Protein AF-A0A5Y9KE41-F1 (afdb_monomer_lite)

Foldseek 3Di:
DKFAADLQLAGDDPPPHQAIEDEDQDDVVLVVVCVVCVPPPQEWEEEEPDPPTRHYDPDLVVCNVDDRHRYYYYHDDPVRNCVVRHDPVPCPPPPD

Organism: Campylobacter jejuni (NCBI:txid197)

Secondary structure (DSSP, 8-state):
-EEEE-TTS-EE-TTS-SEEEEEESSHHHHHHHHHHHTTSTTEEEEEET-SSSSEEESSGGGGGG--S-SEEEEE--HHHHHHHHS-GGG------

pLDDT: mean 87.19, std 11.64, range [47.09, 95.25]

Sequence (96 aa):
KIYFIDDKFEITPFGSSSQAFIVSNNQNTFEFWKEKFKNIKDFKIASKNSLFCDFSYNQLSDLRKLKNFKYCLILENYDIFEQEFENKENQTPSLF

Radius of gyration: 13.75 Å; chains: 1; bounding box: 44×30×34 Å

Structure (mmCIF, N/CA/C/O backbone):
data_AF-A0A5Y9KE41-F1
#
_entry.id   AF-A0A5Y9KE41-F1
#
loop_
_atom_site.group_PDB
_atom_site.id
_atom_site.type_symbol
_atom_site.label_atom_id
_atom_site.label_alt_id
_atom_site.label_comp_id
_atom_site.label_asym_id
_atom_site.label_entity_id
_atom_site.label_seq_id
_atom_site.pdbx_PDB_ins_code
_atom_site.Cartn_x
_atom_site.Cartn_y
_atom_site.Cartn_z
_atom_site.occupancy
_atom_site.B_iso_or_equiv
_atom_site.auth_seq_id
_atom_site.auth_comp_id
_atom_site.auth_asym_id
_atom_site.auth_atom_id
_atom_site.pdbx_PDB_model_num
ATOM 1 N N . LYS A 1 1 ? 2.423 8.244 -7.090 1.00 92.12 1 LYS A N 1
ATOM 2 C CA . LYS A 1 1 ? 2.462 7.210 -8.154 1.00 92.12 1 LYS A CA 1
ATOM 3 C C . LYS A 1 1 ? 1.558 6.040 -7.761 1.00 92.12 1 LYS A C 1
ATOM 5 O O . LYS A 1 1 ? 1.227 5.931 -6.587 1.00 92.12 1 LYS A O 1
ATOM 10 N N . ILE A 1 2 ? 1.127 5.213 -8.714 1.00 92.50 2 ILE A N 1
ATOM 11 C CA . ILE A 1 2 ? 0.331 4.005 -8.440 1.00 92.50 2 ILE A CA 1
ATOM 12 C C . ILE A 1 2 ? 1.176 2.794 -8.829 1.00 92.50 2 ILE A C 1
ATOM 14 O O . ILE A 1 2 ? 1.699 2.770 -9.940 1.00 92.50 2 ILE A O 1
ATOM 18 N N . TYR A 1 3 ? 1.283 1.818 -7.933 1.00 93.56 3 TYR A N 1
ATOM 19 C CA . TYR A 1 3 ? 2.018 0.574 -8.150 1.00 93.56 3 TYR A CA 1
ATOM 20 C C . TYR A 1 3 ? 1.071 -0.605 -7.998 1.00 93.56 3 TYR A C 1
ATOM 22 O O . TYR A 1 3 ? 0.386 -0.714 -6.983 1.00 93.56 3 TYR A O 1
ATOM 30 N N . PHE A 1 4 ? 1.031 -1.476 -9.001 1.00 93.12 4 PHE A N 1
ATOM 31 C CA . PHE A 1 4 ? 0.309 -2.742 -8.921 1.00 93.12 4 PHE A CA 1
ATOM 32 C C . PHE A 1 4 ? 1.200 -3.748 -8.224 1.00 93.12 4 PHE A C 1
ATOM 34 O O . PHE A 1 4 ? 2.396 -3.796 -8.505 1.00 93.12 4 PHE A O 1
ATOM 41 N N . ILE A 1 5 ? 0.631 -4.505 -7.296 1.00 92.00 5 ILE A N 1
ATOM 42 C CA . ILE A 1 5 ? 1.401 -5.387 -6.426 1.00 92.00 5 ILE A CA 1
ATOM 43 C C . ILE A 1 5 ? 0.797 -6.785 -6.455 1.00 92.00 5 ILE A C 1
ATOM 45 O O . ILE A 1 5 ? -0.419 -6.914 -6.351 1.00 92.00 5 ILE A O 1
ATOM 49 N N . ASP A 1 6 ? 1.621 -7.810 -6.648 1.00 90.50 6 ASP A N 1
ATOM 50 C CA . ASP A 1 6 ? 1.179 -9.208 -6.671 1.00 90.50 6 ASP A CA 1
ATOM 51 C C . ASP A 1 6 ? 1.015 -9.819 -5.266 1.00 90.50 6 ASP A C 1
ATOM 53 O O . ASP A 1 6 ? 1.233 -9.170 -4.241 1.00 90.50 6 ASP A O 1
ATOM 57 N N . ASP A 1 7 ? 0.666 -11.106 -5.216 1.00 86.31 7 ASP A N 1
ATOM 58 C CA . ASP A 1 7 ? 0.480 -11.848 -3.964 1.00 86.31 7 ASP A CA 1
ATOM 59 C C . ASP A 1 7 ? 1.778 -11.997 -3.140 1.00 86.31 7 ASP A C 1
ATOM 61 O O . ASP A 1 7 ? 1.722 -12.288 -1.942 1.00 86.31 7 ASP A O 1
ATOM 65 N N . LYS A 1 8 ? 2.955 -11.795 -3.753 1.00 88.12 8 LYS A N 1
ATOM 66 C CA . LYS A 1 8 ? 4.262 -11.779 -3.072 1.00 88.12 8 LYS A CA 1
ATOM 67 C C . LYS A 1 8 ? 4.638 -10.391 -2.555 1.00 88.12 8 LYS A C 1
ATOM 69 O O . LYS A 1 8 ? 5.682 -10.231 -1.917 1.00 88.12 8 LYS A O 1
ATOM 74 N N . PHE A 1 9 ? 3.785 -9.397 -2.774 1.00 88.81 9 PHE A N 1
ATOM 75 C CA . PHE A 1 9 ? 4.071 -7.998 -2.514 1.00 88.81 9 PHE A CA 1
ATOM 76 C C . PHE A 1 9 ? 5.225 -7.440 -3.356 1.00 88.81 9 PHE A C 1
ATOM 78 O O . PHE A 1 9 ? 6.065 -6.693 -2.858 1.00 88.81 9 PHE A O 1
ATOM 85 N N . GLU A 1 10 ? 5.294 -7.812 -4.628 1.00 91.69 10 GLU A N 1
ATOM 86 C CA . GLU A 1 10 ? 6.258 -7.268 -5.582 1.00 91.69 10 GLU A CA 1
ATOM 87 C C . GLU A 1 10 ? 5.560 -6.358 -6.595 1.00 91.69 10 GLU A C 1
ATOM 89 O O . GLU A 1 10 ? 4.421 -6.605 -7.001 1.00 91.69 10 GLU A O 1
ATOM 94 N N . ILE A 1 11 ? 6.232 -5.277 -6.999 1.00 92.38 11 ILE A N 1
ATOM 95 C CA . ILE A 1 11 ? 5.724 -4.365 -8.027 1.00 92.38 11 ILE A CA 1
ATOM 96 C C . ILE A 1 11 ? 5.631 -5.118 -9.357 1.00 92.38 11 ILE A C 1
ATOM 98 O O . ILE A 1 1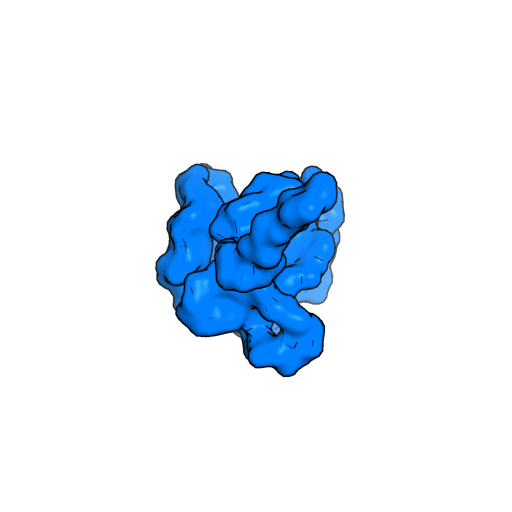1 ? 6.601 -5.710 -9.829 1.00 92.38 11 ILE A O 1
ATOM 102 N N . THR A 1 12 ? 4.461 -5.049 -9.986 1.00 91.69 12 THR A N 1
ATOM 103 C CA . THR A 1 12 ? 4.155 -5.712 -11.256 1.00 91.69 12 THR A CA 1
ATOM 104 C C . THR A 1 12 ? 3.610 -4.734 -12.299 1.00 91.69 12 THR A C 1
ATOM 106 O O . THR A 1 12 ? 3.205 -3.614 -11.962 1.00 91.69 12 THR A O 1
ATOM 109 N N . PRO A 1 13 ? 3.604 -5.120 -13.591 1.00 88.44 13 PRO A N 1
ATOM 110 C CA . PRO A 1 13 ? 3.052 -4.285 -14.652 1.00 88.44 13 PRO A CA 1
ATOM 111 C C . PRO A 1 13 ? 1.575 -3.925 -14.443 1.00 88.44 13 PRO A C 1
ATOM 113 O O . PRO A 1 13 ? 0.811 -4.631 -13.781 1.00 88.44 13 PRO A O 1
ATOM 116 N N . PHE A 1 14 ? 1.161 -2.817 -15.059 1.00 86.50 14 PHE A N 1
ATOM 117 C CA . PHE A 1 14 ? -0.217 -2.332 -15.016 1.00 86.50 14 PHE A CA 1
ATOM 118 C C . PHE A 1 14 ? -1.217 -3.417 -15.442 1.00 86.50 14 PHE A C 1
ATOM 120 O O . PHE A 1 14 ? -1.092 -3.997 -16.519 1.00 86.50 14 PHE A O 1
ATOM 127 N N . GLY A 1 15 ? -2.240 -3.645 -14.614 1.00 80.00 15 GLY A N 1
ATOM 128 C CA . GLY A 1 15 ? -3.319 -4.595 -14.901 1.00 80.00 15 GLY A CA 1
ATOM 129 C C . GLY A 1 15 ? -2.995 -6.061 -14.600 1.00 80.00 15 GLY A C 1
ATOM 130 O O . GLY A 1 15 ? -3.899 -6.889 -14.671 1.00 80.00 15 GLY A O 1
ATOM 131 N N . SER A 1 16 ? -1.757 -6.381 -14.211 1.00 84.44 16 SER A N 1
ATOM 132 C CA . SER A 1 16 ? -1.348 -7.750 -13.861 1.00 84.44 16 SER A CA 1
ATOM 133 C C . SER A 1 16 ? -1.797 -8.188 -12.465 1.00 84.44 16 SER A C 1
ATOM 135 O O . SER A 1 16 ? -1.779 -9.378 -12.167 1.00 84.44 16 SER A O 1
ATOM 137 N N . SER A 1 17 ? -2.219 -7.246 -11.615 1.00 88.75 17 SER A N 1
ATOM 138 C CA . SER A 1 17 ? -2.753 -7.532 -10.283 1.00 88.75 17 SER A CA 1
ATOM 139 C C . SER A 1 17 ? -4.049 -6.775 -10.001 1.00 88.75 17 SER A C 1
ATOM 141 O O . SER A 1 17 ? -4.314 -5.696 -10.536 1.00 88.75 17 SER A O 1
ATOM 143 N N . SER A 1 18 ? -4.855 -7.360 -9.117 1.00 87.12 18 SER A N 1
ATOM 144 C CA . SER A 1 18 ? -6.069 -6.755 -8.571 1.00 87.12 18 SER A CA 1
ATOM 145 C C . SER A 1 18 ? -5.797 -5.743 -7.451 1.00 87.12 18 SER A C 1
ATOM 147 O O . SER A 1 18 ? -6.683 -4.940 -7.152 1.00 87.12 18 SER A O 1
ATOM 149 N N . GLN A 1 19 ? -4.595 -5.761 -6.862 1.00 93.69 19 GLN A N 1
ATOM 150 C CA . GLN A 1 19 ? -4.197 -4.898 -5.752 1.00 93.69 19 GLN A CA 1
ATOM 151 C C . GLN A 1 19 ? -3.225 -3.811 -6.208 1.00 93.69 19 GLN A C 1
ATOM 153 O O . GLN A 1 19 ? -2.332 -4.050 -7.025 1.00 93.69 19 GLN A O 1
ATOM 158 N N . ALA A 1 20 ? -3.381 -2.607 -5.655 1.00 94.25 20 ALA A N 1
ATOM 159 C CA . ALA A 1 20 ? -2.469 -1.506 -5.925 1.00 94.25 20 ALA A CA 1
ATOM 160 C C . ALA A 1 20 ? -2.224 -0.609 -4.707 1.00 94.25 20 ALA A C 1
ATOM 162 O O . ALA A 1 20 ? -3.137 -0.306 -3.933 1.00 94.25 20 ALA A O 1
ATOM 163 N N . PHE A 1 21 ? -0.992 -0.119 -4.596 1.00 94.38 21 PHE A N 1
ATOM 164 C CA . PHE A 1 21 ? -0.621 0.960 -3.693 1.00 94.38 21 PHE A CA 1
ATOM 165 C C . PHE A 1 21 ? -0.653 2.293 -4.427 1.00 94.38 21 PHE A C 1
ATOM 167 O O . PHE A 1 21 ? -0.043 2.472 -5.481 1.00 94.38 21 PHE A O 1
ATOM 174 N N . ILE A 1 22 ? -1.354 3.252 -3.841 1.00 94.75 22 ILE A N 1
ATOM 175 C CA . ILE A 1 22 ? -1.337 4.649 -4.244 1.00 94.75 22 ILE A CA 1
ATOM 176 C C . ILE A 1 22 ? -0.354 5.334 -3.303 1.00 94.75 22 ILE A C 1
ATOM 178 O O . ILE A 1 22 ? -0.639 5.536 -2.128 1.00 94.75 22 ILE A O 1
ATOM 182 N N . VAL A 1 23 ? 0.822 5.671 -3.810 1.00 95.06 23 VAL A N 1
ATOM 183 C CA . VAL A 1 23 ? 1.867 6.331 -3.028 1.00 95.06 23 VAL A CA 1
ATOM 184 C C . VAL A 1 23 ? 1.784 7.821 -3.304 1.00 95.06 23 VAL A C 1
ATOM 186 O O . VAL A 1 23 ? 1.823 8.250 -4.462 1.00 95.06 23 VAL A O 1
ATOM 189 N N . SER A 1 24 ? 1.675 8.616 -2.251 1.00 94.25 24 SER A N 1
ATOM 190 C CA . SER A 1 24 ? 1.866 10.062 -2.295 1.00 94.25 24 SER A CA 1
ATOM 191 C C . SER A 1 24 ? 3.156 10.399 -1.563 1.00 94.25 24 SER A C 1
ATOM 193 O O . SER A 1 24 ? 3.392 9.870 -0.486 1.00 94.25 24 SER A O 1
ATOM 195 N N . ASN A 1 25 ? 3.967 11.302 -2.108 1.00 93.06 25 ASN A N 1
ATOM 196 C CA . ASN A 1 25 ? 5.178 11.790 -1.442 1.00 93.06 25 ASN A CA 1
ATOM 197 C C . ASN A 1 25 ? 4.971 13.124 -0.704 1.00 93.06 25 ASN A C 1
ATOM 199 O O . ASN A 1 25 ? 5.926 13.692 -0.183 1.00 93.06 25 ASN A O 1
ATOM 203 N N . ASN A 1 26 ? 3.747 13.660 -0.691 1.00 93.38 26 ASN A N 1
ATOM 204 C CA . ASN A 1 26 ? 3.421 14.892 0.020 1.00 93.38 26 ASN A CA 1
ATOM 205 C C . ASN A 1 26 ? 2.043 14.810 0.697 1.00 93.38 26 ASN A C 1
ATOM 207 O O . ASN A 1 26 ? 1.140 14.109 0.222 1.00 93.38 26 ASN A O 1
ATOM 211 N N . GLN A 1 27 ? 1.889 15.557 1.795 1.00 91.56 27 GLN A N 1
ATOM 212 C CA . GLN A 1 27 ? 0.684 15.531 2.627 1.00 91.56 27 GLN A CA 1
ATOM 213 C C . GLN A 1 27 ? -0.555 16.046 1.887 1.00 91.56 27 GLN A C 1
ATOM 215 O O . GLN A 1 27 ? -1.623 15.453 1.991 1.00 91.56 27 GLN A O 1
ATOM 220 N N . ASN A 1 28 ? -0.427 17.126 1.113 1.00 93.81 28 ASN A N 1
ATOM 221 C CA . ASN A 1 28 ? -1.570 17.764 0.454 1.00 93.81 28 ASN A CA 1
ATOM 222 C C . ASN A 1 28 ? -2.229 16.828 -0.568 1.00 93.81 28 ASN A C 1
ATOM 224 O O . ASN A 1 28 ? -3.446 16.667 -0.595 1.00 93.81 28 ASN A O 1
ATOM 228 N N . THR A 1 29 ? -1.416 16.170 -1.392 1.00 92.31 29 THR A N 1
ATOM 229 C CA . THR A 1 29 ? -1.854 15.162 -2.356 1.00 92.31 29 THR A CA 1
ATOM 230 C C . THR A 1 29 ? -2.404 13.928 -1.645 1.00 92.31 29 THR A C 1
ATOM 232 O O . THR A 1 29 ? -3.393 13.363 -2.104 1.00 92.31 29 THR A O 1
ATOM 235 N N . PHE A 1 30 ? -1.820 13.533 -0.511 1.00 93.31 30 PHE A N 1
ATOM 236 C CA . PHE A 1 30 ? -2.333 12.422 0.287 1.00 93.31 30 PHE A CA 1
ATOM 237 C C . PHE A 1 30 ? -3.745 12.708 0.818 1.00 93.31 30 PHE A C 1
ATOM 239 O O . PHE A 1 30 ? -4.655 11.925 0.556 1.00 93.31 30 PHE A O 1
ATOM 246 N N . GLU A 1 31 ? -3.965 13.849 1.480 1.00 92.81 31 GLU A N 1
ATOM 247 C CA . GLU A 1 31 ? -5.294 14.225 1.988 1.00 92.81 31 GLU A CA 1
ATOM 248 C C . GLU A 1 31 ? -6.313 14.404 0.852 1.00 92.81 31 GLU A C 1
ATOM 250 O O . GLU A 1 31 ? -7.460 13.973 0.973 1.00 92.81 31 GLU A O 1
ATOM 255 N N . PHE A 1 32 ? -5.893 14.957 -0.293 1.00 93.31 32 PHE A N 1
ATOM 256 C CA . PHE A 1 32 ? -6.750 15.065 -1.475 1.00 93.31 32 PHE A CA 1
ATOM 257 C C . PHE A 1 32 ? -7.263 13.695 -1.943 1.00 93.31 32 PHE A C 1
ATOM 259 O O . PHE A 1 32 ? -8.467 13.517 -2.141 1.00 93.31 32 PHE A O 1
ATOM 266 N N . TRP A 1 33 ? -6.372 12.712 -2.110 1.00 92.19 33 TRP A N 1
ATOM 267 C CA . TRP A 1 33 ? -6.767 11.373 -2.556 1.00 92.19 33 TRP A CA 1
ATOM 268 C C . TRP A 1 33 ? -7.576 10.624 -1.507 1.00 92.19 33 TRP A C 1
ATOM 270 O O . TRP A 1 33 ? -8.546 9.951 -1.855 1.00 92.19 33 TRP A O 1
ATOM 280 N N . LYS A 1 34 ? -7.217 10.781 -0.233 1.00 92.00 34 LYS A N 1
ATOM 281 C CA . LYS A 1 34 ? -7.952 10.223 0.899 1.00 92.00 34 LYS A CA 1
ATOM 282 C C . LYS A 1 34 ? -9.416 10.662 0.881 1.00 92.00 34 LYS A C 1
ATOM 284 O O . LYS A 1 34 ? -10.303 9.813 0.915 1.00 92.00 34 LYS A O 1
ATOM 289 N N . GLU A 1 35 ? -9.679 11.958 0.728 1.00 92.31 35 GLU A N 1
ATOM 290 C CA . GLU A 1 35 ? -11.050 12.471 0.626 1.00 92.31 35 GLU A CA 1
ATOM 291 C C . GLU A 1 35 ? -11.753 12.038 -0.662 1.00 92.31 35 GLU A C 1
ATOM 293 O O . GLU A 1 35 ? -12.942 11.709 -0.645 1.00 92.31 35 GLU A O 1
ATOM 298 N N . LYS A 1 36 ? -11.034 12.008 -1.789 1.00 92.94 36 LYS A N 1
ATOM 299 C CA . LYS A 1 36 ? -11.615 11.645 -3.087 1.00 92.94 36 LYS A CA 1
ATOM 300 C C . LYS A 1 36 ? -12.051 10.181 -3.147 1.00 92.94 36 LYS A C 1
ATOM 302 O O . LYS A 1 36 ? -13.042 9.871 -3.807 1.00 92.94 36 LYS A O 1
ATOM 307 N N . PHE A 1 37 ? -11.323 9.295 -2.472 1.00 90.94 37 PHE A N 1
ATOM 308 C CA . PHE A 1 37 ? -11.506 7.846 -2.554 1.00 90.94 37 PHE A CA 1
ATOM 309 C C . PHE A 1 37 ? -12.176 7.214 -1.334 1.00 90.94 37 PHE A C 1
ATOM 311 O O . PHE A 1 37 ? -12.401 6.007 -1.340 1.00 90.94 37 PHE A O 1
ATOM 318 N N . LYS A 1 38 ? -12.597 8.003 -0.339 1.00 87.56 38 LYS A N 1
ATOM 319 C CA . LYS A 1 38 ? -13.237 7.503 0.892 1.00 87.56 38 LYS A CA 1
ATOM 320 C C . LYS A 1 38 ? -14.441 6.571 0.691 1.00 87.56 38 LYS A C 1
ATOM 322 O O . LYS A 1 38 ? -14.726 5.758 1.558 1.00 87.56 38 LYS A O 1
ATOM 327 N N . ASN A 1 39 ? -15.137 6.676 -0.443 1.00 89.88 39 ASN A N 1
ATOM 328 C CA . ASN A 1 39 ? -16.319 5.865 -0.764 1.00 89.88 39 ASN A CA 1
ATOM 329 C C . ASN A 1 39 ? -16.029 4.710 -1.740 1.00 89.88 39 ASN A C 1
ATOM 331 O O . ASN A 1 39 ? -16.957 4.044 -2.198 1.00 89.88 39 ASN A O 1
ATOM 335 N N . ILE A 1 40 ? -14.766 4.484 -2.110 1.00 91.38 40 ILE A N 1
ATOM 336 C CA . ILE A 1 40 ? -14.390 3.367 -2.977 1.00 91.38 40 ILE A CA 1
ATOM 337 C C . ILE A 1 40 ? -14.352 2.085 -2.147 1.00 91.38 40 ILE A C 1
ATOM 339 O O . ILE A 1 40 ? -13.723 2.017 -1.092 1.00 91.38 40 ILE A O 1
ATOM 343 N N . LYS A 1 41 ? -15.020 1.042 -2.644 1.00 89.06 41 LYS A N 1
ATOM 344 C CA . LYS A 1 41 ? -15.012 -0.276 -2.009 1.00 89.06 41 LYS A CA 1
ATOM 345 C C . LYS A 1 41 ? -13.584 -0.829 -1.938 1.00 89.06 41 LYS A C 1
ATOM 347 O O . LYS A 1 41 ? -12.847 -0.764 -2.920 1.00 89.06 41 LYS A O 1
ATOM 352 N N . ASP A 1 42 ? -13.229 -1.396 -0.786 1.00 90.50 42 ASP A N 1
ATOM 353 C CA . ASP A 1 42 ? -11.919 -2.003 -0.513 1.00 90.50 42 ASP A CA 1
ATOM 354 C C . ASP A 1 42 ? -10.736 -1.021 -0.663 1.00 90.50 42 ASP A C 1
ATOM 356 O O . ASP A 1 42 ? -9.587 -1.437 -0.843 1.00 90.50 42 ASP A O 1
ATOM 360 N N . PHE A 1 43 ? -11.018 0.285 -0.577 1.00 93.69 43 PHE A N 1
ATOM 361 C CA . PHE A 1 43 ? -10.016 1.327 -0.394 1.00 93.69 43 PHE A CA 1
ATOM 362 C C . PHE A 1 43 ? -9.603 1.393 1.076 1.00 93.69 43 PHE A C 1
ATOM 364 O O . PHE A 1 43 ? -10.443 1.362 1.977 1.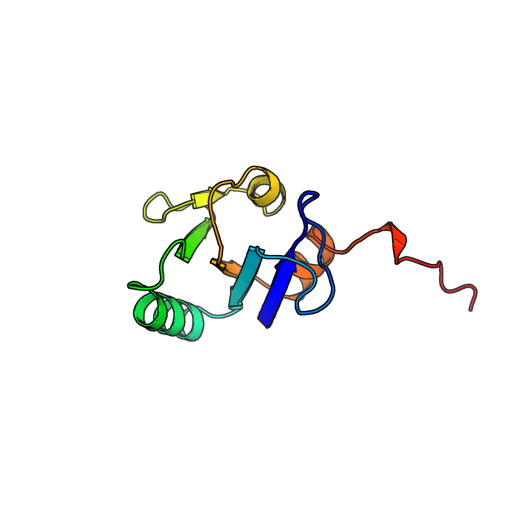00 93.69 43 PHE A O 1
ATOM 371 N N . LYS A 1 44 ? -8.295 1.453 1.305 1.00 94.31 44 LYS A N 1
ATOM 372 C CA . LYS A 1 44 ? -7.676 1.435 2.626 1.00 94.31 44 LYS A CA 1
ATOM 373 C C . LYS A 1 44 ? -6.599 2.496 2.715 1.00 94.31 44 LYS A C 1
ATOM 375 O O . LYS A 1 44 ? -5.943 2.810 1.725 1.00 94.31 44 LYS A O 1
ATOM 380 N N . ILE A 1 45 ? -6.391 3.026 3.908 1.00 93.69 45 ILE A N 1
ATOM 381 C CA . ILE A 1 45 ? -5.344 4.006 4.176 1.00 93.69 45 ILE A CA 1
ATOM 382 C C . ILE A 1 45 ? -4.330 3.360 5.109 1.00 93.69 45 ILE A C 1
ATOM 384 O O . ILE A 1 45 ? -4.707 2.905 6.191 1.00 93.69 45 ILE A O 1
ATOM 388 N N . ALA A 1 46 ? -3.057 3.347 4.714 1.00 93.31 46 ALA A N 1
ATOM 389 C CA . ALA A 1 46 ? -1.979 2.974 5.617 1.00 93.31 46 ALA A CA 1
ATOM 390 C C . ALA A 1 46 ? -1.149 4.195 6.006 1.00 93.31 46 ALA A C 1
ATOM 392 O O . ALA A 1 46 ? -0.835 5.048 5.174 1.00 93.31 46 ALA A O 1
ATOM 393 N N . SER A 1 47 ? -0.790 4.276 7.284 1.00 90.62 47 SER A N 1
ATOM 394 C CA . SER A 1 47 ? 0.007 5.376 7.811 1.00 90.62 47 SER A CA 1
ATOM 395 C C . SER A 1 47 ? 1.085 4.865 8.748 1.00 90.62 47 SER A C 1
ATOM 397 O O . SER A 1 47 ? 0.860 4.001 9.596 1.00 90.62 47 SER A O 1
ATOM 399 N N . LYS A 1 48 ? 2.262 5.471 8.624 1.00 89.56 48 LYS A N 1
ATOM 400 C CA . LYS A 1 48 ? 3.407 5.162 9.466 1.00 89.56 48 LYS A CA 1
ATOM 401 C C . LYS A 1 48 ? 3.151 5.627 10.897 1.00 89.56 48 LYS A C 1
ATOM 403 O O . LYS A 1 48 ? 2.787 6.786 11.096 1.00 89.56 48 LYS A O 1
ATOM 408 N N . ASN A 1 49 ? 3.343 4.746 11.876 1.00 85.44 49 ASN A N 1
ATOM 409 C CA . ASN A 1 49 ? 3.229 5.037 13.312 1.00 85.44 49 ASN A CA 1
ATOM 410 C C . ASN A 1 49 ? 1.909 5.720 13.739 1.00 85.44 49 ASN A C 1
ATOM 412 O O . ASN A 1 49 ? 1.891 6.465 14.718 1.00 85.44 49 ASN A O 1
ATOM 416 N N . SER A 1 50 ? 0.803 5.506 13.018 1.00 84.88 50 SER A N 1
ATOM 417 C CA . SER A 1 50 ? -0.475 6.167 13.307 1.00 84.88 50 SER A CA 1
ATOM 418 C C . SER A 1 50 ? -1.586 5.152 13.506 1.00 84.88 50 SER A C 1
ATOM 420 O O . SER A 1 50 ? -1.803 4.275 12.678 1.00 84.88 50 SER A O 1
ATOM 422 N N . LEU A 1 51 ? -2.337 5.308 14.594 1.00 78.00 51 LEU A N 1
ATOM 423 C CA . LEU A 1 51 ? -3.505 4.478 14.901 1.00 78.00 51 LEU A CA 1
ATOM 424 C C . LEU A 1 51 ? -4.788 4.985 14.224 1.00 78.00 51 LEU A C 1
ATOM 426 O O . LEU A 1 51 ? -5.807 4.305 14.253 1.00 78.00 51 LEU A O 1
ATOM 430 N N . PHE A 1 52 ? -4.746 6.165 13.601 1.00 80.69 52 PHE A N 1
ATOM 431 C CA . PHE A 1 52 ? -5.897 6.795 12.949 1.00 80.69 52 PHE A CA 1
ATOM 432 C C . PHE A 1 52 ? -5.949 6.473 11.447 1.00 80.69 52 PHE A C 1
ATOM 434 O O . PHE A 1 52 ? -6.116 7.363 10.612 1.00 80.69 52 PHE A O 1
ATOM 441 N N . CYS A 1 53 ? -5.752 5.205 11.089 1.00 86.00 53 CYS A N 1
ATOM 442 C CA . CYS A 1 53 ? -5.822 4.708 9.714 1.00 86.00 53 CYS A CA 1
ATOM 443 C C . CYS A 1 53 ? -6.313 3.253 9.690 1.00 86.00 53 CYS A C 1
ATOM 445 O O . CYS A 1 53 ? -6.422 2.623 10.741 1.00 86.00 53 CYS A O 1
ATOM 447 N N . ASP A 1 54 ? -6.623 2.713 8.509 1.00 89.19 54 ASP A N 1
ATOM 448 C CA . ASP A 1 54 ? -7.005 1.301 8.396 1.00 89.19 54 AS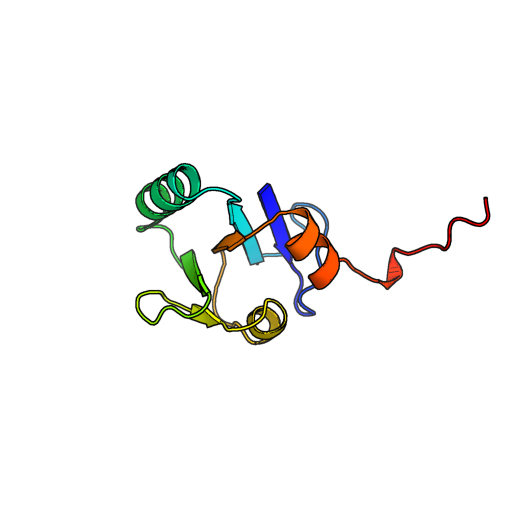P A CA 1
ATOM 449 C C . ASP A 1 54 ? -5.834 0.369 8.735 1.00 89.19 54 ASP A C 1
ATOM 451 O O . ASP A 1 54 ? -6.040 -0.701 9.308 1.00 89.19 54 ASP A O 1
ATOM 455 N N . PHE A 1 55 ? -4.611 0.772 8.373 1.00 90.44 55 PHE A N 1
ATOM 456 C CA . PHE A 1 55 ? -3.405 -0.029 8.542 1.00 90.44 55 PHE A CA 1
ATOM 457 C C . PHE A 1 55 ? -2.233 0.793 9.080 1.00 90.44 55 PHE A C 1
ATOM 459 O O . PHE A 1 55 ? -1.627 1.595 8.371 1.00 90.44 55 PHE A O 1
ATOM 466 N N . SER A 1 56 ? -1.862 0.550 10.332 1.00 91.62 56 SER A N 1
ATOM 467 C CA . SER A 1 56 ? -0.635 1.114 10.894 1.00 91.62 56 SER A CA 1
A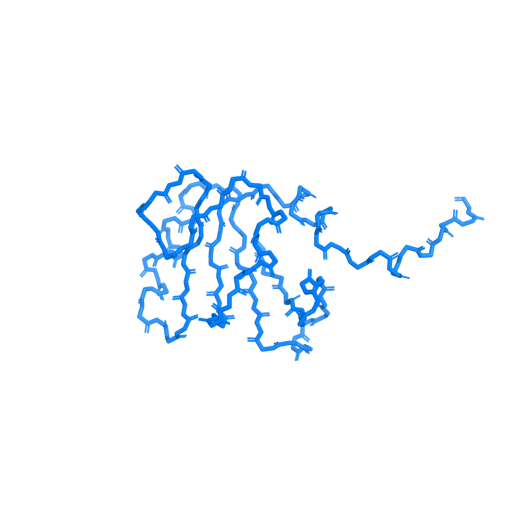TOM 468 C C . SER A 1 56 ? 0.568 0.249 10.523 1.00 91.62 56 SER A C 1
ATOM 470 O O . SER A 1 56 ? 0.484 -0.980 10.567 1.00 91.62 56 SER A O 1
ATOM 472 N N . TYR A 1 57 ? 1.691 0.879 10.187 1.00 91.88 57 TYR A N 1
ATOM 473 C CA . TYR A 1 57 ? 2.964 0.198 9.951 1.00 91.88 57 TYR A CA 1
ATOM 474 C C . TYR A 1 57 ? 4.128 0.982 10.560 1.00 91.88 57 TYR A C 1
ATOM 476 O O . TYR A 1 57 ? 4.071 2.208 10.664 1.00 91.88 57 TYR A O 1
ATOM 484 N N . ASN A 1 58 ? 5.199 0.286 10.945 1.00 89.88 58 ASN A N 1
ATOM 485 C CA . ASN A 1 58 ? 6.415 0.927 11.455 1.00 89.88 58 ASN A CA 1
ATOM 486 C C . ASN A 1 58 ? 7.482 1.002 10.357 1.00 89.88 58 ASN A C 1
ATOM 488 O O . ASN A 1 58 ? 8.168 2.015 10.197 1.00 89.88 58 ASN A O 1
ATOM 492 N N . GLN A 1 59 ? 7.595 -0.071 9.573 1.00 91.75 59 GLN A N 1
ATOM 493 C CA . GLN A 1 59 ? 8.493 -0.192 8.429 1.00 91.75 59 GLN A CA 1
ATOM 494 C C . GLN A 1 59 ? 7.691 -0.553 7.177 1.00 91.75 59 GLN A C 1
ATOM 496 O O . GLN A 1 59 ? 6.634 -1.169 7.278 1.00 91.75 59 GLN A O 1
ATOM 501 N N . LEU A 1 60 ? 8.177 -0.181 5.990 1.00 91.62 60 LEU A N 1
ATOM 502 C CA . LEU A 1 60 ? 7.490 -0.514 4.736 1.00 91.62 60 LEU A CA 1
ATOM 503 C C . LEU A 1 60 ? 7.303 -2.029 4.573 1.00 91.62 60 LEU A C 1
ATOM 505 O O . LEU A 1 60 ? 6.240 -2.465 4.151 1.00 91.62 60 LEU A O 1
ATOM 509 N N . SER A 1 61 ? 8.269 -2.837 5.007 1.00 90.00 61 SER A N 1
ATOM 510 C CA . SER A 1 61 ? 8.183 -4.302 5.009 1.00 90.00 61 SER A CA 1
ATOM 511 C C . SER A 1 61 ? 6.952 -4.854 5.748 1.00 90.00 61 SER A C 1
ATOM 513 O O . SER A 1 61 ? 6.445 -5.920 5.391 1.00 90.00 61 SER A O 1
ATOM 515 N N . ASP A 1 62 ? 6.406 -4.129 6.733 1.00 90.56 62 ASP A N 1
ATOM 516 C CA . ASP A 1 62 ? 5.168 -4.515 7.417 1.00 90.56 62 ASP A CA 1
ATOM 517 C C . ASP A 1 62 ? 3.949 -4.464 6.489 1.00 90.56 62 ASP A C 1
ATOM 519 O O . ASP A 1 62 ? 2.989 -5.207 6.712 1.00 90.56 62 ASP A O 1
ATOM 523 N N . LEU A 1 63 ? 3.992 -3.665 5.414 1.00 90.81 63 LEU A N 1
ATOM 524 C CA . LEU A 1 63 ? 2.916 -3.609 4.426 1.00 90.81 63 LEU A CA 1
ATOM 525 C C . LEU A 1 63 ? 2.707 -4.963 3.727 1.00 90.81 63 LEU A C 1
ATOM 527 O O . LEU A 1 63 ? 1.598 -5.248 3.291 1.00 90.81 63 LEU A O 1
ATOM 531 N N . ARG A 1 64 ? 3.721 -5.844 3.696 1.00 89.56 64 ARG A N 1
A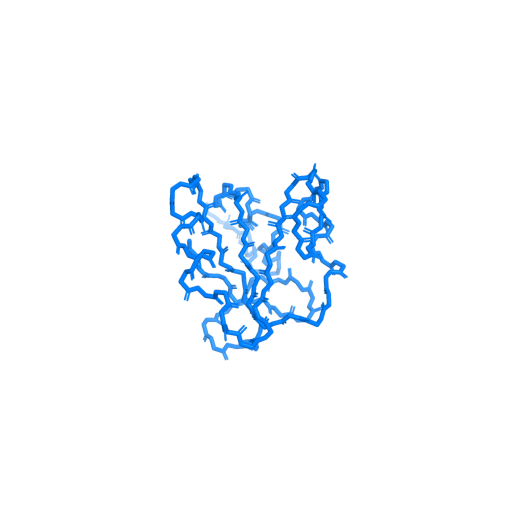TOM 532 C CA . ARG A 1 64 ? 3.613 -7.213 3.148 1.00 89.56 64 ARG A CA 1
ATOM 533 C C . ARG A 1 64 ? 2.644 -8.107 3.923 1.00 89.56 64 ARG A C 1
ATOM 535 O O . ARG A 1 64 ? 2.237 -9.161 3.447 1.00 89.56 64 ARG A O 1
ATOM 542 N N . LYS A 1 65 ? 2.288 -7.711 5.147 1.00 87.50 65 LYS A N 1
ATOM 543 C CA . LYS A 1 65 ? 1.338 -8.431 6.004 1.00 87.50 65 LYS A CA 1
ATOM 544 C C . LYS A 1 65 ? -0.100 -7.965 5.781 1.00 87.50 65 LYS A C 1
ATOM 546 O O . LYS A 1 65 ? -1.017 -8.569 6.341 1.00 87.50 65 LYS A O 1
ATOM 551 N N . LEU A 1 66 ? -0.307 -6.896 5.006 1.00 87.62 66 LEU A N 1
ATOM 552 C CA . LEU A 1 66 ? -1.635 -6.364 4.737 1.00 87.62 66 LEU A CA 1
ATOM 553 C C . LEU A 1 66 ? -2.450 -7.362 3.924 1.00 87.62 66 LEU A C 1
ATOM 555 O O . LEU A 1 66 ? -1.958 -8.020 3.014 1.00 87.62 66 LEU A O 1
ATOM 559 N N . LYS A 1 67 ? -3.728 -7.481 4.263 1.00 83.81 67 LYS A N 1
ATOM 560 C CA . LYS A 1 67 ? -4.682 -8.337 3.558 1.00 83.81 67 LYS A CA 1
ATOM 561 C C . LYS A 1 67 ? -5.979 -7.571 3.363 1.00 83.81 67 LYS A C 1
ATOM 563 O O . LYS A 1 67 ? -6.229 -6.587 4.055 1.00 83.81 67 LYS A O 1
ATOM 568 N N . ASN A 1 68 ? -6.821 -8.055 2.455 1.00 86.12 68 ASN A N 1
ATOM 569 C CA . ASN A 1 68 ? -8.185 -7.556 2.261 1.00 86.12 68 ASN A CA 1
ATOM 570 C C . ASN A 1 68 ? -8.252 -6.074 1.841 1.00 86.12 68 ASN A C 1
ATOM 572 O O . ASN A 1 68 ? -9.042 -5.300 2.382 1.00 86.12 68 ASN A O 1
ATOM 576 N N . PHE A 1 69 ? -7.429 -5.676 0.871 1.00 91.56 69 PHE A N 1
ATOM 577 C CA . PHE A 1 69 ? -7.531 -4.369 0.222 1.00 91.56 69 PHE A CA 1
ATOM 578 C C . PHE A 1 69 ? -7.434 -4.521 -1.292 1.00 91.56 69 PHE A C 1
ATOM 580 O O . PHE A 1 69 ? -6.754 -5.420 -1.785 1.00 91.56 69 PHE A O 1
ATOM 587 N N . LYS A 1 70 ? -8.091 -3.619 -2.021 1.00 92.31 70 LYS A N 1
ATOM 588 C CA . LYS A 1 70 ? -7.918 -3.461 -3.469 1.00 92.31 70 LYS A CA 1
ATOM 589 C C . LYS A 1 70 ? -7.007 -2.280 -3.781 1.00 92.31 70 LYS A C 1
ATOM 591 O O . LYS A 1 70 ? -6.128 -2.367 -4.631 1.00 92.31 70 LYS A O 1
ATOM 596 N N . TYR A 1 71 ? -7.188 -1.188 -3.047 1.00 93.50 71 TYR A N 1
ATOM 597 C CA . TYR A 1 71 ? -6.387 0.021 -3.179 1.00 93.50 71 TYR A CA 1
ATOM 598 C C . TYR A 1 71 ? -5.917 0.463 -1.800 1.00 93.50 71 TYR A C 1
ATOM 600 O O . TYR A 1 71 ? -6.743 0.626 -0.904 1.00 93.50 71 TYR A O 1
ATOM 608 N N . CYS A 1 72 ? -4.615 0.665 -1.625 1.00 95.00 72 CYS A N 1
ATOM 609 C CA . CYS A 1 72 ? -4.055 1.165 -0.374 1.00 95.00 72 CYS A CA 1
ATOM 610 C C . CYS A 1 72 ? -3.331 2.494 -0.601 1.00 95.00 72 CYS A C 1
ATOM 612 O O . CYS A 1 72 ? -2.354 2.547 -1.343 1.00 95.00 72 CYS A O 1
ATOM 614 N N . LEU A 1 73 ? -3.818 3.575 0.008 1.00 95.25 73 LEU A N 1
ATOM 615 C CA . LEU A 1 73 ? -3.169 4.884 -0.030 1.00 95.25 73 LEU A CA 1
ATOM 616 C C . LEU A 1 73 ? -2.138 4.997 1.093 1.00 95.25 73 LEU A C 1
ATOM 618 O O . LEU A 1 73 ? -2.477 4.786 2.257 1.00 95.25 73 LEU A O 1
ATOM 622 N N . ILE A 1 74 ? -0.916 5.396 0.741 1.00 95.06 74 ILE A N 1
ATOM 623 C CA . ILE A 1 74 ? 0.188 5.597 1.684 1.00 95.06 74 ILE A CA 1
ATOM 624 C C . ILE A 1 74 ? 0.916 6.916 1.419 1.00 95.06 74 ILE A C 1
ATOM 626 O O . ILE A 1 74 ? 0.969 7.402 0.284 1.00 95.06 74 ILE A O 1
ATOM 630 N N . LEU A 1 75 ? 1.497 7.479 2.476 1.00 94.44 75 LEU A N 1
ATOM 631 C CA . LEU A 1 75 ? 2.368 8.647 2.405 1.00 94.44 75 LEU A CA 1
ATOM 632 C C . LEU A 1 75 ? 3.818 8.203 2.595 1.00 94.44 75 LEU A C 1
ATOM 634 O O . LEU A 1 75 ? 4.248 8.009 3.728 1.00 94.44 75 LEU A O 1
ATOM 638 N N . GLU A 1 76 ? 4.557 8.049 1.501 1.00 94.06 76 GLU A N 1
ATOM 639 C CA . GLU A 1 76 ? 5.972 7.673 1.536 1.00 94.06 76 GLU A CA 1
ATOM 640 C C . GLU A 1 76 ? 6.745 8.218 0.330 1.00 94.06 76 GLU A C 1
ATOM 642 O O . GLU A 1 76 ? 6.176 8.644 -0.681 1.00 94.06 76 GLU A O 1
ATOM 647 N N . ASN A 1 77 ? 8.072 8.213 0.444 1.00 93.56 77 ASN A N 1
ATOM 648 C CA . ASN A 1 77 ? 8.950 8.539 -0.674 1.00 93.56 77 ASN A CA 1
ATOM 649 C C . ASN A 1 77 ? 8.883 7.443 -1.758 1.00 93.56 77 ASN A C 1
ATOM 651 O O . ASN A 1 77 ? 8.877 6.252 -1.449 1.00 93.56 77 ASN A O 1
ATOM 655 N N . TYR A 1 78 ? 8.849 7.852 -3.031 1.00 93.12 78 TYR A N 1
ATOM 656 C CA . TYR A 1 78 ? 8.743 6.922 -4.158 1.00 93.12 78 TYR A CA 1
ATOM 657 C C . TYR A 1 78 ? 9.937 5.981 -4.268 1.00 93.12 78 TYR A C 1
ATOM 659 O O . TYR A 1 78 ? 9.725 4.788 -4.430 1.00 93.12 78 TYR A O 1
ATOM 667 N N . ASP A 1 79 ? 11.156 6.496 -4.139 1.00 92.44 79 ASP A N 1
ATOM 668 C CA . ASP A 1 79 ? 12.383 5.718 -4.314 1.00 92.44 79 ASP A CA 1
ATOM 669 C C . ASP A 1 79 ? 12.529 4.692 -3.185 1.00 92.44 79 ASP A C 1
ATOM 671 O O . ASP A 1 79 ? 12.875 3.541 -3.428 1.00 92.44 79 ASP A O 1
ATOM 675 N N . ILE A 1 80 ? 12.187 5.081 -1.951 1.00 92.19 80 ILE A N 1
ATOM 676 C CA . ILE A 1 80 ? 12.199 4.173 -0.792 1.00 92.19 80 ILE A CA 1
ATOM 677 C C . ILE A 1 80 ? 11.145 3.069 -0.965 1.00 92.19 80 ILE A C 1
ATOM 679 O O . ILE A 1 80 ? 11.408 1.905 -0.671 1.00 92.19 80 ILE A O 1
ATOM 683 N N . PHE A 1 81 ? 9.951 3.423 -1.451 1.00 93.75 81 PHE A N 1
ATOM 684 C CA . PHE A 1 81 ? 8.902 2.446 -1.724 1.00 93.75 81 PHE A CA 1
ATOM 685 C C . PHE A 1 81 ? 9.303 1.483 -2.844 1.00 93.75 81 PHE A C 1
ATOM 687 O O . PHE A 1 81 ? 9.186 0.273 -2.679 1.00 93.75 81 PHE A O 1
ATOM 694 N N . GLU A 1 82 ? 9.793 2.011 -3.965 1.00 93.25 82 GLU A N 1
ATOM 695 C CA . GLU A 1 82 ? 10.259 1.208 -5.094 1.00 93.25 82 GLU A CA 1
ATOM 696 C C . GLU A 1 82 ? 11.358 0.242 -4.629 1.00 93.25 82 GLU A C 1
ATOM 698 O O . GLU A 1 82 ? 11.196 -0.955 -4.808 1.00 93.25 82 GLU A O 1
ATOM 703 N N . GLN A 1 83 ? 12.379 0.697 -3.897 1.00 92.19 83 GLN A N 1
ATOM 704 C CA . GLN A 1 83 ? 13.452 -0.173 -3.385 1.00 92.19 83 GLN A CA 1
ATOM 705 C C . GLN A 1 83 ? 12.971 -1.326 -2.488 1.00 92.19 83 GLN A C 1
ATOM 707 O O . GLN A 1 83 ? 13.558 -2.409 -2.509 1.00 92.19 83 GLN A O 1
ATOM 712 N N . GLU A 1 84 ? 11.929 -1.112 -1.681 1.00 92.25 84 GLU A N 1
ATOM 713 C CA . GLU A 1 84 ? 11.411 -2.143 -0.775 1.00 92.25 84 GLU A CA 1
ATOM 714 C C . GLU A 1 84 ? 10.568 -3.203 -1.503 1.00 92.25 84 GLU A C 1
ATOM 716 O O . GLU A 1 84 ? 10.591 -4.377 -1.120 1.00 92.25 84 GLU A O 1
ATOM 721 N N . PHE A 1 85 ? 9.804 -2.802 -2.527 1.00 91.62 85 PHE A N 1
ATOM 722 C CA . PHE A 1 85 ? 8.830 -3.664 -3.216 1.00 91.62 85 PHE A CA 1
ATOM 723 C C . PHE A 1 85 ? 9.214 -4.033 -4.649 1.00 91.62 85 PHE A C 1
ATOM 725 O O . PHE A 1 85 ? 8.475 -4.760 -5.311 1.00 91.62 85 PHE A O 1
ATOM 732 N N . GLU A 1 86 ? 10.345 -3.556 -5.152 1.00 89.06 86 GLU A N 1
ATOM 733 C CA . GLU A 1 86 ? 10.853 -3.937 -6.462 1.00 89.06 86 GLU A CA 1
ATOM 734 C C . GLU A 1 86 ? 11.121 -5.445 -6.517 1.00 89.06 86 GLU A C 1
ATOM 736 O O . GLU A 1 86 ? 11.654 -6.057 -5.585 1.00 89.06 86 GLU A O 1
ATOM 741 N N . ASN A 1 87 ? 10.722 -6.055 -7.632 1.00 77.12 87 ASN A N 1
ATOM 742 C CA . ASN A 1 87 ? 10.984 -7.460 -7.882 1.00 77.12 87 ASN A CA 1
ATOM 743 C C . ASN A 1 87 ? 12.486 -7.652 -8.149 1.00 77.12 8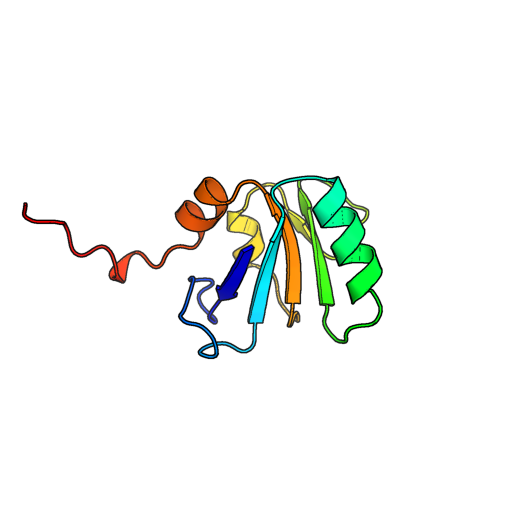7 ASN A C 1
ATOM 745 O O . ASN A 1 87 ? 13.012 -7.216 -9.176 1.00 77.12 87 ASN A O 1
ATOM 749 N N . LYS A 1 88 ? 13.173 -8.334 -7.228 1.00 68.25 88 LYS A N 1
ATOM 750 C CA . LYS A 1 88 ? 14.621 -8.577 -7.307 1.00 68.25 88 LYS A CA 1
ATOM 751 C C . LYS A 1 88 ? 15.020 -9.552 -8.422 1.00 68.25 88 LYS A C 1
ATOM 753 O O . LYS A 1 88 ? 16.190 -9.575 -8.783 1.00 68.25 88 LYS A O 1
ATOM 758 N N . GLU A 1 89 ? 14.090 -10.314 -9.003 1.00 59.59 89 GLU A N 1
ATOM 759 C CA . GLU A 1 89 ? 14.363 -11.180 -10.163 1.00 59.59 89 GLU A CA 1
ATOM 760 C C . GLU A 1 89 ? 14.528 -10.378 -11.469 1.00 59.59 89 GLU A C 1
ATOM 762 O O . GLU A 1 89 ? 15.188 -10.850 -12.392 1.00 59.59 89 GLU A O 1
ATOM 767 N N . ASN A 1 90 ? 14.023 -9.136 -11.537 1.00 52.62 90 ASN A N 1
ATOM 768 C CA . ASN A 1 90 ? 14.258 -8.224 -12.668 1.00 52.62 90 ASN A CA 1
ATOM 769 C C . ASN A 1 90 ? 15.580 -7.446 -12.565 1.00 52.62 90 ASN A C 1
ATOM 771 O O . ASN A 1 90 ? 15.907 -6.662 -13.458 1.00 52.62 90 ASN A O 1
ATOM 775 N N . GLN A 1 91 ? 16.380 -7.682 -11.522 1.00 51.47 91 GLN A N 1
ATOM 776 C CA . GLN A 1 91 ? 17.771 -7.245 -11.492 1.00 51.47 91 GLN A CA 1
ATOM 777 C C . GLN A 1 91 ? 18.606 -8.207 -12.339 1.00 51.47 91 GLN A C 1
ATOM 779 O O . GLN A 1 91 ? 19.418 -8.974 -11.825 1.00 51.47 91 GLN A O 1
ATOM 784 N N . THR A 1 92 ? 18.442 -8.169 -13.665 1.00 50.53 92 THR A N 1
ATOM 785 C CA . THR A 1 92 ? 19.568 -8.545 -14.525 1.00 50.53 92 THR A CA 1
ATOM 786 C C . THR A 1 92 ? 20.740 -7.669 -14.091 1.00 50.53 92 THR A C 1
ATOM 788 O O . THR A 1 92 ? 20.610 -6.443 -14.167 1.00 50.53 92 THR A O 1
ATOM 791 N N . PRO A 1 93 ? 21.863 -8.236 -13.614 1.00 47.34 93 PRO A N 1
ATOM 792 C CA . PRO A 1 93 ? 23.043 -7.429 -13.389 1.00 47.34 93 PRO A CA 1
ATOM 793 C C . PRO A 1 93 ? 23.380 -6.787 -14.731 1.00 47.34 93 PRO A C 1
ATOM 795 O O . PRO A 1 93 ? 23.564 -7.494 -15.725 1.00 47.34 93 PRO A O 1
ATOM 798 N N . SER A 1 94 ? 23.406 -5.454 -14.780 1.00 52.47 94 SER A N 1
ATOM 799 C CA . SER A 1 94 ? 24.005 -4.752 -15.911 1.00 52.47 94 SER A CA 1
ATOM 800 C C . SER A 1 94 ? 25.460 -5.202 -15.969 1.00 52.47 94 SER A C 1
ATOM 802 O O . SER A 1 94 ? 26.270 -4.805 -15.137 1.00 52.47 94 SER A O 1
ATOM 804 N N . LEU A 1 95 ? 25.774 -6.094 -16.908 1.00 49.75 95 LEU A N 1
ATOM 805 C CA . LEU A 1 95 ? 27.134 -6.531 -17.234 1.00 49.75 95 LEU A CA 1
ATOM 806 C C . LEU A 1 95 ? 27.819 -5.519 -18.170 1.00 49.75 95 LEU A C 1
ATOM 808 O O . LEU A 1 95 ? 28.541 -5.904 -19.088 1.00 49.75 95 LEU A O 1
ATOM 812 N N . PHE A 1 96 ? 27.568 -4.231 -17.939 1.00 47.09 96 PHE A N 1
ATOM 813 C CA . PHE A 1 96 ? 28.181 -3.106 -18.634 1.00 47.09 96 PHE A CA 1
ATOM 814 C C . PHE A 1 96 ? 28.455 -1.993 -17.632 1.00 47.09 96 PHE A C 1
ATOM 816 O O . PHE A 1 96 ? 27.513 -1.673 -16.865 1.00 47.09 96 PHE A O 1
#